Protein AF-A0A3G1KT96-F1 (afdb_monomer_lite)

Organism: Formimonas warabiya (NCBI:txid1761012)

pLDDT: mean 88.42, std 14.06, range [29.38, 98.06]

Secondary structure (DSSP, 8-state):
--------SS---SSEEEEEEEEEETTEEEEEEEEEEETT--EEEEEEE-HHHHHHTT--S--TT--SSS--S-EEEESS--HHHHTTS--TT-TTHHHHHHHHT-SS--HHHHHHHSTTSSSSS-EEEEE--

Foldseek 3Di:
DDLDQCPPPDDDDADKDKWKKFKDDVNFGFWMWIWIQHPVRWIKIKIAGPHVSCVVSVDPDDQQSDDVVVNDRMGMDTPDDGPNLVQQFDPPPDPCNVVLCVVLVHPDDDSVSSQQSVCPVGHPHNIHMHTDD

Structure (mmCIF, N/CA/C/O backbone):
data_AF-A0A3G1KT96-F1
#
_entry.id   AF-A0A3G1KT96-F1
#
loop_
_atom_site.group_PDB
_atom_site.id
_atom_site.type_symbol
_atom_site.label_atom_id
_atom_site.label_alt_id
_atom_site.label_comp_id
_atom_site.label_asym_id
_atom_site.label_entity_id
_atom_site.label_seq_id
_atom_site.pdbx_PDB_ins_code
_atom_site.Cartn_x
_atom_site.Cartn_y
_atom_site.Cartn_z
_atom_site.occupancy
_atom_site.B_iso_or_equiv
_atom_site.auth_seq_id
_atom_site.auth_comp_id
_atom_site.auth_asym_id
_atom_site.auth_atom_id
_atom_site.pdbx_PDB_model_num
ATOM 1 N N . MET A 1 1 ? 14.081 2.052 18.859 1.00 38.28 1 MET A N 1
ATOM 2 C CA . MET A 1 1 ? 14.288 2.950 17.702 1.00 38.28 1 MET A CA 1
ATOM 3 C C . MET A 1 1 ? 13.143 3.952 17.709 1.00 38.28 1 MET A C 1
ATOM 5 O O . MET A 1 1 ? 12.005 3.515 17.674 1.00 38.28 1 MET A O 1
ATOM 9 N N . LYS A 1 2 ? 13.404 5.252 17.898 1.00 29.38 2 LYS A N 1
ATOM 10 C CA . LYS A 1 2 ? 12.340 6.272 17.929 1.00 29.38 2 LYS A CA 1
ATOM 11 C C . LYS A 1 2 ? 11.831 6.470 16.501 1.00 29.38 2 LYS A C 1
ATOM 13 O O . LYS A 1 2 ? 12.601 6.927 15.661 1.00 29.38 2 LYS A O 1
ATOM 18 N N . ILE A 1 3 ? 10.584 6.095 16.226 1.00 42.47 3 ILE A N 1
ATOM 19 C CA . ILE A 1 3 ? 9.945 6.349 14.932 1.00 42.47 3 ILE A CA 1
ATOM 20 C C . ILE A 1 3 ? 9.700 7.857 14.876 1.00 42.47 3 ILE A C 1
ATOM 22 O O . ILE A 1 3 ? 8.905 8.406 15.635 1.00 42.47 3 ILE A O 1
ATOM 26 N N . GLN A 1 4 ? 10.488 8.557 14.062 1.00 40.25 4 GLN A N 1
ATOM 27 C CA . GLN A 1 4 ? 10.279 9.977 13.822 1.00 40.25 4 GLN A CA 1
ATOM 28 C C . GLN A 1 4 ? 8.957 10.134 13.074 1.00 40.25 4 GLN A C 1
ATOM 30 O O . GLN A 1 4 ? 8.804 9.636 11.961 1.00 40.25 4 GLN A O 1
ATOM 35 N N . ASN A 1 5 ? 8.021 10.858 13.686 1.00 41.06 5 ASN A N 1
ATOM 36 C CA . ASN A 1 5 ? 6.912 11.483 12.983 1.00 41.06 5 ASN A CA 1
ATOM 37 C C . ASN A 1 5 ? 7.493 12.432 11.927 1.00 41.06 5 ASN A C 1
ATOM 39 O O . ASN A 1 5 ? 7.703 13.615 12.198 1.00 41.06 5 ASN A O 1
ATOM 43 N N . ASN A 1 6 ? 7.780 11.924 10.730 1.00 45.25 6 ASN A N 1
ATOM 44 C CA . ASN A 1 6 ? 8.133 12.759 9.592 1.00 45.25 6 ASN A CA 1
ATOM 45 C C . ASN A 1 6 ? 6.855 13.409 9.061 1.00 45.25 6 ASN A C 1
ATOM 47 O O . ASN A 1 6 ? 6.295 13.035 8.035 1.00 45.25 6 ASN A O 1
ATOM 51 N N . VAL A 1 7 ? 6.381 14.417 9.794 1.00 44.91 7 VAL A N 1
ATOM 52 C CA . VAL A 1 7 ? 5.478 15.427 9.251 1.00 44.91 7 VAL A CA 1
AT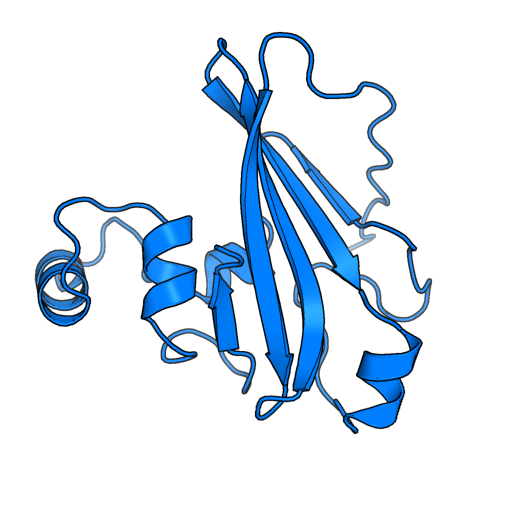OM 53 C C . VAL A 1 7 ? 6.317 16.253 8.277 1.00 44.91 7 VAL A C 1
ATOM 55 O O . VAL A 1 7 ? 6.940 17.247 8.656 1.00 44.91 7 VAL A O 1
ATOM 58 N N . PHE A 1 8 ? 6.412 15.800 7.026 1.00 48.47 8 PHE A N 1
ATOM 59 C CA . PHE A 1 8 ? 7.077 16.563 5.976 1.00 48.47 8 PHE A CA 1
ATOM 60 C C . PHE A 1 8 ? 6.360 17.913 5.822 1.00 48.47 8 PHE A C 1
ATOM 62 O O . PHE A 1 8 ? 5.154 17.980 5.590 1.00 48.47 8 PHE A O 1
ATOM 69 N N . LYS A 1 9 ? 7.107 19.009 6.009 1.00 47.56 9 LYS A N 1
ATOM 70 C CA . LYS A 1 9 ? 6.583 20.384 5.932 1.00 47.56 9 LYS A CA 1
ATOM 71 C C . LYS A 1 9 ? 6.370 20.877 4.495 1.00 47.56 9 LYS A C 1
ATOM 73 O O . LYS A 1 9 ? 5.692 21.885 4.316 1.00 47.56 9 LYS A O 1
ATOM 78 N N . SER A 1 10 ? 6.916 20.200 3.486 1.00 56.28 10 SER A N 1
ATOM 79 C CA . SER A 1 10 ? 6.741 20.552 2.074 1.00 56.28 10 SER A CA 1
ATOM 80 C C . SER A 1 10 ? 6.006 19.442 1.330 1.00 56.28 10 SER A C 1
ATOM 82 O O . SER A 1 10 ? 6.430 18.286 1.330 1.00 56.28 10 SER A O 1
ATOM 84 N N . LYS A 1 11 ? 4.889 19.811 0.695 1.00 65.69 11 LYS A N 1
ATOM 85 C CA . LYS A 1 11 ? 4.146 18.934 -0.216 1.00 65.69 11 LYS A CA 1
ATOM 86 C C . LYS A 1 11 ? 5.030 18.572 -1.417 1.00 65.69 11 LYS A C 1
ATOM 88 O O . LYS A 1 11 ? 5.990 19.286 -1.717 1.00 65.69 11 LYS A O 1
ATOM 93 N N . LEU A 1 12 ? 4.703 17.486 -2.115 1.00 79.00 12 LEU A N 1
ATOM 94 C CA . LEU A 1 12 ? 5.170 17.318 -3.491 1.00 79.00 12 LEU A CA 1
ATOM 95 C C . LEU A 1 12 ? 4.782 18.569 -4.302 1.00 79.00 12 LEU A C 1
ATOM 97 O O . LEU A 1 12 ? 3.700 19.131 -4.110 1.00 79.00 12 LEU A O 1
ATOM 101 N N . HIS A 1 13 ? 5.682 19.014 -5.172 1.00 78.81 13 HIS A N 1
ATOM 102 C CA . HIS A 1 13 ? 5.473 20.141 -6.079 1.00 78.81 13 HIS A CA 1
ATOM 103 C C . HIS A 1 13 ? 5.596 19.646 -7.524 1.00 78.81 13 HIS A C 1
ATOM 105 O O . HIS A 1 13 ? 6.258 18.634 -7.753 1.00 78.81 13 HIS A O 1
ATOM 111 N N . GLY A 1 14 ? 4.972 20.365 -8.461 1.00 84.81 14 GLY A N 1
ATOM 112 C CA . GLY A 1 14 ? 4.879 19.977 -9.873 1.00 84.81 14 GLY A CA 1
ATOM 113 C C . GLY A 1 14 ? 3.510 19.398 -10.233 1.00 84.81 14 GLY A C 1
ATOM 114 O O . GLY A 1 14 ? 2.569 19.460 -9.434 1.00 84.81 14 GLY A O 1
ATOM 115 N N . GLU A 1 15 ? 3.396 18.854 -11.442 1.00 86.56 15 GLU A N 1
ATOM 116 C CA . GLU A 1 15 ? 2.235 18.052 -11.836 1.00 86.56 15 GLU A CA 1
ATOM 117 C C . GLU A 1 15 ? 2.269 16.720 -11.089 1.00 86.56 15 GLU A C 1
ATOM 119 O O . GLU A 1 15 ? 3.271 16.015 -11.132 1.00 86.56 15 GLU A O 1
ATOM 124 N N . ILE A 1 16 ? 1.191 16.388 -10.374 1.00 92.19 16 ILE A N 1
ATOM 125 C CA . ILE A 1 16 ? 1.127 15.196 -9.524 1.00 92.19 16 ILE A CA 1
ATOM 126 C C . ILE A 1 16 ? 0.160 14.194 -10.138 1.00 92.19 16 ILE A C 1
ATOM 128 O O . ILE A 1 16 ? -1.020 14.489 -10.332 1.00 92.19 16 ILE A O 1
ATOM 132 N N . THR A 1 17 ? 0.659 12.986 -10.367 1.00 93.31 1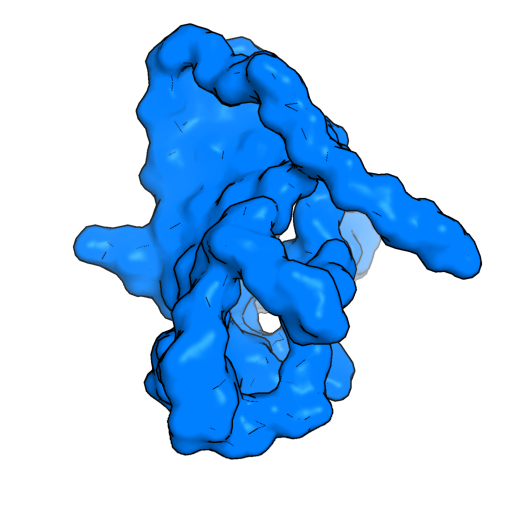7 THR A N 1
ATOM 133 C CA . THR A 1 17 ? -0.163 11.803 -10.627 1.00 93.31 17 THR A CA 1
ATOM 134 C C . THR A 1 17 ? -0.357 11.030 -9.327 1.00 93.31 17 THR A C 1
ATOM 136 O O . THR A 1 17 ? 0.548 10.974 -8.492 1.00 93.31 17 THR A O 1
ATOM 139 N N . GLU A 1 18 ? -1.549 10.466 -9.125 1.00 94.94 18 GLU A N 1
ATOM 140 C CA . GLU A 1 18 ? -1.862 9.672 -7.936 1.00 94.94 18 GLU A CA 1
ATOM 141 C C . GLU A 1 18 ? -2.431 8.310 -8.332 1.00 94.94 18 GLU A C 1
ATOM 143 O O . GLU A 1 18 ? -3.318 8.228 -9.183 1.00 94.94 18 GLU A O 1
ATOM 148 N N . ARG A 1 19 ? -1.981 7.258 -7.646 1.00 96.12 19 ARG A N 1
ATOM 149 C CA . ARG A 1 19 ? -2.654 5.954 -7.603 1.00 96.12 19 ARG A CA 1
ATOM 150 C C . ARG A 1 19 ? -3.139 5.703 -6.181 1.00 96.12 19 ARG A C 1
ATOM 152 O O . ARG A 1 19 ? -2.462 6.079 -5.222 1.00 96.12 19 ARG A O 1
ATOM 159 N N . LYS A 1 20 ? -4.328 5.117 -6.028 1.00 97.75 20 LYS A N 1
ATOM 160 C CA . LYS A 1 20 ? -4.957 4.888 -4.717 1.00 97.75 20 LYS A CA 1
ATOM 161 C C . LYS A 1 20 ? -5.431 3.456 -4.572 1.00 97.75 20 LYS A C 1
ATOM 163 O O . LYS A 1 20 ? -5.899 2.855 -5.531 1.00 97.75 20 LYS A O 1
ATOM 168 N N . ALA A 1 21 ? -5.332 2.935 -3.358 1.00 97.94 21 ALA A N 1
ATOM 169 C CA . ALA A 1 21 ? -5.816 1.613 -3.010 1.00 97.94 21 ALA A CA 1
ATOM 170 C C . ALA A 1 21 ? -6.328 1.582 -1.568 1.00 97.94 21 ALA A C 1
ATOM 172 O O . ALA A 1 21 ? -5.878 2.347 -0.711 1.00 97.94 21 ALA A O 1
ATOM 173 N N . PHE A 1 22 ? -7.258 0.675 -1.292 1.00 98.06 22 PHE A N 1
ATOM 174 C CA . PHE A 1 22 ? -7.618 0.291 0.064 1.00 98.06 22 PHE A CA 1
ATOM 175 C C . PHE A 1 22 ? -6.613 -0.723 0.607 1.00 98.06 22 PHE A C 1
ATOM 177 O O . PHE A 1 22 ? -6.206 -1.637 -0.106 1.00 98.06 22 PHE A O 1
ATOM 184 N N . ILE A 1 23 ? -6.271 -0.584 1.885 1.00 97.25 23 ILE A N 1
ATOM 185 C CA . ILE A 1 23 ? -5.722 -1.662 2.708 1.00 97.25 23 ILE A CA 1
ATOM 186 C C . ILE A 1 23 ? -6.910 -2.316 3.409 1.00 97.25 23 ILE A C 1
ATOM 188 O O . ILE A 1 23 ? -7.735 -1.618 4.014 1.00 97.25 23 ILE A O 1
ATOM 192 N N . LEU A 1 24 ? -7.007 -3.640 3.307 1.00 97.25 24 LEU A N 1
ATOM 193 C CA . LEU A 1 24 ? -8.133 -4.405 3.817 1.00 97.25 24 LEU A CA 1
ATOM 194 C C . LEU A 1 24 ? -7.702 -5.422 4.870 1.00 97.25 24 LEU A C 1
ATOM 196 O O . LEU A 1 24 ? -6.713 -6.123 4.676 1.00 97.25 24 LEU A O 1
ATOM 200 N N . TRP A 1 25 ? -8.509 -5.552 5.922 1.00 96.44 25 TRP A N 1
ATOM 201 C CA . TRP A 1 25 ? -8.436 -6.620 6.919 1.00 96.44 25 TRP A CA 1
ATOM 202 C C . TRP A 1 25 ? -9.630 -7.558 6.751 1.00 96.44 25 TRP A C 1
ATOM 204 O O . TRP A 1 25 ? -10.777 -7.141 6.941 1.00 96.44 25 TRP A O 1
ATOM 214 N N . HIS A 1 26 ? -9.385 -8.800 6.323 1.00 94.50 26 HIS A N 1
ATOM 215 C CA . HIS A 1 26 ? -10.437 -9.776 5.994 1.00 94.50 26 HIS A CA 1
ATOM 216 C C . HIS A 1 26 ? -11.582 -9.191 5.133 1.00 94.50 26 HIS A C 1
ATOM 218 O O . HIS A 1 26 ? -12.761 -9.448 5.367 1.00 94.50 26 HIS A O 1
ATOM 224 N N . GLY A 1 27 ? -11.236 -8.356 4.145 1.00 94.56 27 GLY A N 1
ATOM 225 C CA . GLY A 1 27 ? -12.193 -7.698 3.243 1.00 94.56 27 GLY A CA 1
ATOM 226 C C . GLY A 1 27 ? -12.800 -6.385 3.758 1.00 94.56 27 GLY A C 1
ATOM 227 O O . GLY A 1 27 ? -13.461 -5.683 2.994 1.00 94.56 27 GLY A O 1
ATOM 228 N N . ASN A 1 28 ? -12.548 -5.996 5.009 1.00 97.19 28 ASN A N 1
ATOM 229 C CA . ASN A 1 28 ? -12.953 -4.694 5.541 1.00 97.19 28 ASN A CA 1
ATOM 230 C C . ASN A 1 28 ? -11.926 -3.631 5.164 1.00 97.19 28 ASN A C 1
ATOM 232 O O . ASN A 1 28 ? -10.738 -3.808 5.414 1.00 97.19 28 ASN A O 1
ATOM 236 N N . LYS A 1 29 ? -12.371 -2.507 4.604 1.00 97.69 29 LYS A N 1
ATOM 237 C CA . LYS A 1 29 ? -11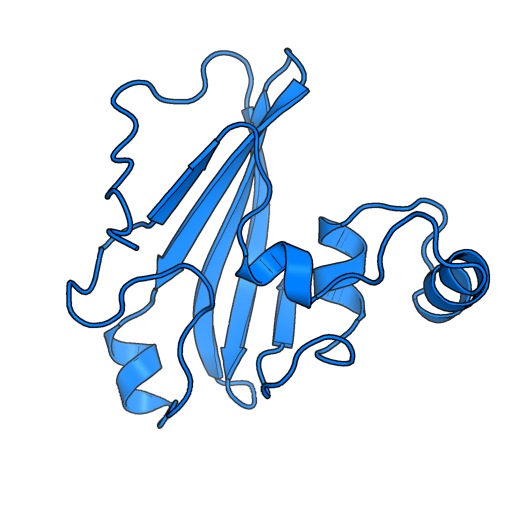.503 -1.372 4.263 1.00 97.69 29 LYS A CA 1
ATOM 238 C C . LYS A 1 29 ? -11.107 -0.646 5.546 1.00 97.69 29 LYS A C 1
ATOM 240 O O . LYS A 1 29 ? -11.971 -0.095 6.214 1.00 97.69 29 LYS A O 1
ATOM 245 N N . ILE A 1 30 ? -9.818 -0.635 5.874 1.00 97.38 30 ILE A N 1
ATOM 246 C CA . ILE A 1 30 ? -9.320 -0.080 7.146 1.00 97.38 30 ILE A CA 1
ATOM 247 C C . ILE A 1 30 ? -8.327 1.068 6.968 1.00 97.38 30 ILE A C 1
ATOM 249 O O . ILE A 1 30 ? -8.065 1.812 7.909 1.00 97.38 30 ILE A O 1
ATOM 253 N N . ALA A 1 31 ? -7.762 1.232 5.775 1.00 97.44 31 ALA A N 1
ATOM 254 C CA . ALA A 1 31 ? -6.926 2.372 5.433 1.00 97.44 31 ALA A CA 1
ATOM 255 C C . ALA A 1 31 ? -6.936 2.614 3.922 1.00 97.44 31 ALA A C 1
ATOM 257 O O . ALA A 1 31 ? -7.314 1.745 3.134 1.00 97.44 31 ALA A O 1
ATOM 258 N N . ILE A 1 32 ? -6.497 3.801 3.522 1.00 98.00 32 ILE A N 1
ATOM 259 C CA . ILE A 1 32 ? -6.239 4.172 2.133 1.00 98.00 32 ILE A CA 1
ATOM 260 C C . ILE A 1 32 ? -4.741 4.419 1.999 1.00 98.00 32 ILE A C 1
ATOM 262 O O . ILE A 1 32 ? -4.179 5.211 2.755 1.00 98.00 32 ILE A O 1
ATOM 266 N N . ILE A 1 33 ? -4.103 3.778 1.024 1.00 97.31 33 ILE A N 1
ATOM 267 C CA . ILE A 1 33 ? -2.740 4.096 0.598 1.00 97.31 33 ILE A CA 1
ATOM 268 C C . ILE A 1 33 ? -2.795 4.857 -0.726 1.00 97.31 33 ILE A C 1
ATOM 270 O O . ILE A 1 33 ? -3.552 4.509 -1.629 1.00 97.31 33 ILE A O 1
ATOM 274 N N . THR A 1 34 ? -2.029 5.939 -0.822 1.00 96.81 34 THR A N 1
ATOM 275 C CA . THR A 1 34 ? -1.865 6.749 -2.033 1.00 96.81 34 THR A CA 1
ATOM 276 C C . THR A 1 34 ? -0.390 6.800 -2.385 1.00 96.81 34 THR A C 1
ATOM 278 O O . THR A 1 34 ? 0.410 7.198 -1.541 1.00 96.81 34 THR A O 1
ATOM 281 N N . GLU A 1 35 ? -0.038 6.438 -3.612 1.00 95.50 35 GLU A N 1
ATOM 282 C CA . GLU A 1 35 ? 1.256 6.766 -4.206 1.00 95.50 35 GLU A CA 1
ATOM 283 C C . GLU A 1 35 ? 1.092 8.030 -5.044 1.00 95.50 35 GLU A C 1
ATOM 285 O O . GLU A 1 35 ? 0.171 8.134 -5.855 1.00 95.50 35 GLU A O 1
ATOM 290 N N . ARG A 1 36 ? 1.973 9.000 -4.822 1.00 94.19 36 ARG A N 1
ATOM 291 C CA . ARG A 1 36 ? 2.040 10.258 -5.554 1.00 94.19 36 ARG A CA 1
ATOM 292 C C . ARG A 1 36 ? 3.372 10.340 -6.256 1.00 94.19 36 ARG A C 1
ATOM 294 O O . ARG A 1 36 ? 4.401 10.152 -5.609 1.00 94.19 36 ARG A O 1
ATOM 301 N N . MET A 1 37 ? 3.346 10.686 -7.532 1.00 92.44 37 MET A N 1
ATOM 302 C CA . MET A 1 37 ? 4.548 10.920 -8.318 1.00 92.44 37 MET A CA 1
ATOM 303 C C . MET A 1 37 ? 4.448 12.275 -9.008 1.00 92.44 37 MET A C 1
ATOM 305 O O . MET A 1 37 ? 3.420 12.567 -9.627 1.00 92.44 37 MET A O 1
ATOM 309 N N . ASN A 1 38 ? 5.494 13.096 -8.889 1.00 92.00 38 ASN A N 1
ATOM 310 C CA . ASN A 1 38 ? 5.590 14.335 -9.659 1.00 92.00 38 ASN A CA 1
ATOM 311 C C . ASN A 1 38 ? 6.285 14.130 -11.013 1.00 92.00 38 ASN A C 1
ATOM 313 O O . ASN A 1 38 ? 6.864 13.082 -11.297 1.00 92.00 38 ASN A O 1
ATOM 317 N N . ASP A 1 39 ? 6.248 15.172 -11.835 1.00 91.12 39 ASP A N 1
ATOM 318 C CA . ASP A 1 39 ? 6.990 15.315 -13.091 1.00 91.12 39 ASP A CA 1
ATOM 319 C C . ASP A 1 39 ? 8.515 15.122 -12.955 1.00 91.12 39 ASP A C 1
ATOM 321 O O . ASP A 1 39 ? 9.170 14.692 -13.905 1.00 91.12 39 ASP A O 1
ATOM 325 N N . ALA A 1 40 ? 9.079 15.366 -11.770 1.00 89.75 40 ALA A N 1
ATOM 326 C CA . ALA A 1 40 ? 10.474 15.085 -11.433 1.00 89.75 40 ALA A CA 1
ATOM 327 C C . ALA A 1 40 ? 10.731 13.641 -10.952 1.00 89.75 40 ALA A C 1
ATOM 329 O O . ALA A 1 40 ? 11.841 13.333 -10.513 1.00 89.75 40 ALA A O 1
ATOM 330 N N . THR A 1 41 ? 9.745 12.741 -11.043 1.00 86.75 41 THR A N 1
ATOM 331 C CA . THR A 1 41 ? 9.809 11.326 -10.617 1.00 86.75 41 THR A CA 1
ATOM 332 C C . THR A 1 41 ? 10.051 11.108 -9.116 1.00 86.75 41 THR A C 1
ATOM 334 O O . THR A 1 41 ? 10.399 10.010 -8.681 1.00 86.75 41 THR A O 1
ATOM 337 N N . GLU A 1 42 ? 9.841 12.135 -8.292 1.00 90.25 42 GLU A N 1
ATOM 338 C CA . GLU A 1 42 ? 9.832 11.995 -6.840 1.00 90.25 42 GLU A CA 1
ATOM 339 C C . GLU A 1 42 ? 8.562 11.272 -6.402 1.00 90.25 42 GLU A C 1
ATOM 341 O O . GLU A 1 42 ? 7.459 11.625 -6.822 1.00 90.25 42 GLU A O 1
ATOM 346 N N . ILE A 1 43 ? 8.722 10.292 -5.511 1.00 89.62 43 ILE A N 1
ATOM 347 C CA . ILE A 1 43 ? 7.616 9.490 -4.992 1.00 89.62 43 ILE A CA 1
ATOM 348 C C . ILE A 1 43 ? 7.338 9.859 -3.529 1.00 89.62 43 ILE A C 1
ATOM 350 O O . ILE A 1 43 ? 8.243 9.907 -2.685 1.00 89.62 43 ILE A O 1
ATOM 354 N N . GLU A 1 44 ? 6.061 10.080 -3.223 1.00 93.19 44 GLU A N 1
ATOM 355 C CA . GLU A 1 44 ? 5.516 10.195 -1.871 1.00 93.19 44 GLU A CA 1
ATOM 356 C C . GLU A 1 44 ? 4.389 9.182 -1.681 1.00 93.19 44 GLU A C 1
ATOM 358 O O . GLU A 1 44 ? 3.470 9.088 -2.490 1.00 93.19 44 GLU A O 1
ATOM 363 N N . TYR A 1 45 ? 4.427 8.466 -0.564 1.00 93.88 45 TYR A N 1
ATOM 364 C CA . TYR A 1 45 ? 3.324 7.642 -0.102 1.00 93.88 45 TYR A CA 1
ATOM 365 C C . TYR A 1 45 ? 2.581 8.336 1.030 1.00 93.88 45 TYR A C 1
ATOM 367 O O . TYR A 1 45 ? 3.191 8.883 1.954 1.00 93.88 45 TYR A O 1
ATOM 375 N N . VAL A 1 46 ? 1.255 8.246 0.988 1.00 94.56 46 VAL A N 1
ATOM 376 C CA . VAL A 1 46 ? 0.365 8.679 2.065 1.00 94.56 46 VAL A CA 1
ATOM 377 C C . VAL A 1 46 ? -0.497 7.505 2.494 1.00 94.56 46 VAL A C 1
ATOM 379 O O . VAL A 1 46 ? -1.195 6.932 1.663 1.00 94.56 46 VAL A O 1
ATOM 382 N N . ILE A 1 47 ? -0.478 7.170 3.783 1.00 95.62 47 ILE A N 1
ATOM 383 C CA . ILE A 1 47 ? -1.396 6.191 4.371 1.00 95.62 47 ILE A CA 1
ATOM 384 C C . ILE A 1 47 ? -2.353 6.922 5.314 1.00 95.62 47 ILE A C 1
ATOM 386 O O . ILE A 1 47 ? -1.929 7.586 6.261 1.00 95.62 47 ILE A O 1
ATOM 390 N N . GLU A 1 48 ? -3.649 6.821 5.041 1.00 96.12 48 GLU A N 1
ATOM 391 C CA . GLU A 1 48 ? -4.740 7.362 5.853 1.00 96.12 48 GLU A CA 1
ATOM 392 C C . GLU A 1 48 ? -5.502 6.192 6.477 1.00 96.12 48 GLU A C 1
ATOM 394 O O . GLU A 1 48 ? -6.219 5.474 5.783 1.00 96.12 48 GLU A O 1
ATOM 399 N N . VAL A 1 49 ? -5.313 5.972 7.781 1.00 95.50 49 VAL A N 1
ATOM 400 C CA . VAL A 1 49 ? -6.021 4.913 8.512 1.00 95.50 49 VAL A CA 1
ATOM 401 C C . VAL A 1 49 ? -7.449 5.370 8.794 1.00 95.50 49 VAL A C 1
ATOM 403 O O . VAL A 1 49 ? -7.676 6.439 9.364 1.00 95.50 49 VAL A O 1
ATOM 406 N N . LEU A 1 50 ? -8.419 4.547 8.408 1.00 96.06 50 LEU A N 1
ATOM 407 C CA . LEU A 1 50 ? -9.837 4.749 8.674 1.00 96.06 50 LEU A CA 1
ATOM 408 C C . LEU A 1 50 ? -10.128 4.248 10.093 1.00 96.06 50 LEU A C 1
ATOM 410 O O . LEU A 1 50 ? -10.626 3.145 10.267 1.00 96.06 50 LEU A O 1
ATOM 414 N N . TRP A 1 51 ? -9.755 5.023 11.118 1.00 94.75 51 TRP A N 1
ATOM 415 C CA . TRP A 1 51 ? -9.735 4.561 12.517 1.00 94.75 51 TRP A CA 1
ATOM 416 C C . TRP A 1 51 ? -11.035 3.905 12.988 1.00 94.75 51 TRP A C 1
ATOM 418 O O . TRP A 1 51 ? -10.988 2.857 13.629 1.00 94.75 51 TRP A O 1
ATOM 428 N N . ASP A 1 52 ? -12.188 4.475 12.642 1.00 95.56 52 ASP A N 1
ATOM 429 C CA . ASP A 1 52 ? -13.481 3.897 13.013 1.00 95.56 52 ASP A CA 1
ATOM 430 C C . ASP A 1 52 ? -13.698 2.522 12.368 1.00 95.56 52 ASP A C 1
ATOM 432 O O . ASP A 1 52 ? -14.170 1.600 13.031 1.00 95.56 52 ASP A O 1
ATOM 436 N N . ASP A 1 53 ? -13.338 2.368 11.095 1.00 96.94 53 ASP A N 1
ATOM 437 C CA . ASP A 1 53 ? -13.490 1.110 10.359 1.00 96.94 53 ASP A CA 1
ATOM 438 C C . ASP A 1 53 ? -12.429 0.087 10.773 1.00 96.94 53 ASP A C 1
ATOM 440 O O . ASP A 1 53 ? -12.737 -1.094 10.919 1.00 96.94 53 ASP A O 1
ATOM 444 N N . TYR A 1 54 ? -11.211 0.542 11.073 1.00 95.50 54 TYR A N 1
ATOM 445 C CA . TYR A 1 54 ? -10.156 -0.263 11.677 1.00 95.50 54 TYR A CA 1
ATOM 446 C C . TYR A 1 54 ? -10.647 -0.907 12.981 1.00 95.50 54 TYR A C 1
ATOM 448 O O . TYR A 1 54 ? -10.611 -2.130 13.105 1.00 95.50 54 TYR A O 1
ATOM 456 N N . PHE A 1 55 ? -11.203 -0.124 13.915 1.00 94.12 55 PHE A N 1
ATOM 457 C CA . PHE A 1 55 ? -11.720 -0.674 15.174 1.00 94.12 55 PHE A CA 1
ATOM 458 C C . PHE A 1 55 ? -12.945 -1.573 14.969 1.00 94.12 55 PHE A C 1
ATOM 460 O O . PHE A 1 55 ? -13.038 -2.624 15.599 1.00 94.12 55 PHE A O 1
ATOM 467 N N . LYS A 1 56 ? -13.873 -1.204 14.075 1.00 96.81 56 LYS A N 1
ATOM 468 C CA . LYS A 1 56 ? -15.064 -2.024 13.776 1.00 96.81 56 LYS A CA 1
ATOM 469 C C . LYS A 1 56 ? -14.727 -3.347 13.094 1.00 96.81 56 LYS A C 1
ATOM 471 O O . LYS A 1 56 ? -15.454 -4.315 13.289 1.00 96.81 56 LYS A O 1
ATOM 476 N N . SER A 1 57 ? -13.653 -3.391 12.306 1.00 96.06 57 SER A N 1
ATOM 477 C CA . SER A 1 57 ? -13.225 -4.599 11.593 1.00 96.06 57 SER A CA 1
ATOM 478 C C . SER A 1 57 ? -12.699 -5.700 12.517 1.00 96.06 57 SER A C 1
ATOM 480 O O . SER A 1 57 ? -12.578 -6.841 12.080 1.00 96.06 57 SER A O 1
ATOM 482 N N . GLY A 1 58 ? -12.376 -5.367 13.774 1.00 95.19 58 GLY A N 1
ATOM 483 C CA . GLY A 1 58 ? -11.722 -6.290 14.699 1.00 95.19 58 GLY A CA 1
ATOM 484 C C . GLY A 1 58 ? -10.256 -6.564 14.354 1.00 95.19 58 GLY A C 1
ATOM 485 O O . GLY A 1 58 ? -9.740 -7.595 14.765 1.00 95.19 58 GLY A O 1
ATOM 486 N N . CYS A 1 59 ? -9.604 -5.674 13.595 1.00 94.44 59 CYS A N 1
ATOM 487 C CA . CYS A 1 59 ? -8.184 -5.779 13.264 1.00 94.44 59 CYS A CA 1
ATOM 488 C C . CYS A 1 59 ? -7.324 -5.800 14.533 1.00 94.44 59 CYS A C 1
ATOM 490 O O . CYS A 1 59 ? -7.329 -4.842 15.312 1.00 94.44 59 CYS A O 1
ATOM 492 N N . ASP A 1 60 ? -6.579 -6.886 14.716 1.00 90.81 60 ASP A N 1
ATOM 493 C CA . ASP A 1 60 ? -5.662 -7.114 15.833 1.00 90.81 60 ASP A CA 1
ATOM 494 C C . ASP A 1 60 ? -4.180 -6.989 15.436 1.00 90.81 60 ASP A C 1
ATOM 496 O O . ASP A 1 60 ? -3.312 -7.028 16.309 1.00 90.81 60 ASP A O 1
ATOM 500 N N . ASP A 1 61 ? -3.891 -6.740 14.154 1.00 93.00 61 ASP A N 1
ATOM 501 C CA . ASP A 1 61 ? -2.546 -6.471 13.635 1.00 93.00 61 ASP A CA 1
ATOM 502 C C . ASP A 1 61 ? -2.295 -4.977 13.361 1.00 93.00 61 ASP A C 1
ATOM 504 O O . ASP A 1 61 ? -3.214 -4.176 13.210 1.00 93.00 61 ASP A O 1
ATOM 508 N N . THR A 1 62 ? -1.028 -4.586 13.265 1.00 92.31 62 THR A N 1
ATOM 509 C CA . THR A 1 62 ? -0.574 -3.214 13.033 1.00 92.31 62 THR A CA 1
ATOM 510 C C . THR A 1 62 ? -0.190 -2.976 11.576 1.00 92.31 62 THR A C 1
ATOM 512 O O . THR A 1 62 ? 0.509 -3.773 10.952 1.00 92.31 62 THR A O 1
ATOM 515 N N . ILE A 1 63 ? -0.565 -1.818 11.026 1.00 93.38 63 ILE A N 1
ATOM 516 C CA . ILE A 1 63 ? -0.091 -1.426 9.694 1.00 93.38 63 ILE A CA 1
ATOM 517 C C . ILE A 1 63 ? 1.399 -1.077 9.795 1.00 93.38 63 ILE A C 1
ATOM 519 O O . ILE A 1 63 ? 1.782 -0.082 10.414 1.00 93.38 63 ILE A O 1
ATOM 523 N N . ALA A 1 64 ? 2.247 -1.894 9.169 1.00 92.62 64 ALA A N 1
ATOM 524 C CA . ALA A 1 64 ? 3.696 -1.794 9.302 1.00 92.62 64 ALA A CA 1
ATOM 525 C C . ALA A 1 64 ? 4.242 -0.387 8.989 1.00 92.62 64 ALA A C 1
ATOM 527 O O . ALA A 1 64 ? 4.086 0.149 7.888 1.00 92.62 64 ALA A O 1
ATOM 528 N N . GLY A 1 65 ? 4.967 0.181 9.956 1.00 89.25 65 GLY A N 1
ATOM 529 C CA . GLY A 1 65 ? 5.558 1.519 9.866 1.00 89.25 65 GLY A CA 1
ATOM 530 C C . GLY A 1 65 ? 4.680 2.645 10.418 1.00 89.25 65 GLY A C 1
ATOM 531 O O . GLY A 1 65 ? 5.164 3.771 10.501 1.00 89.25 65 GLY A O 1
ATOM 532 N N . ILE A 1 66 ? 3.442 2.356 10.832 1.00 90.12 66 ILE A N 1
ATOM 533 C CA . ILE A 1 66 ? 2.552 3.315 11.491 1.00 90.12 66 ILE A CA 1
ATOM 534 C C . ILE A 1 66 ? 2.553 3.054 12.996 1.00 90.12 66 ILE A C 1
ATOM 536 O O . ILE A 1 66 ? 2.345 1.933 13.450 1.00 90.12 66 ILE A O 1
ATOM 540 N N . ASP A 1 67 ? 2.773 4.110 13.775 1.00 88.50 67 ASP A N 1
ATOM 541 C CA . ASP A 1 67 ? 2.528 4.078 15.213 1.00 88.50 67 ASP A CA 1
ATOM 542 C C . ASP A 1 67 ? 1.011 4.176 15.451 1.00 88.50 67 ASP A C 1
ATOM 544 O O . ASP A 1 67 ? 0.378 5.202 15.186 1.00 88.50 67 ASP A O 1
ATOM 548 N N . MET A 1 68 ? 0.415 3.065 15.883 1.00 86.81 68 MET A N 1
ATOM 549 C CA . MET A 1 68 ? -1.034 2.933 16.049 1.00 86.81 68 MET A CA 1
ATOM 550 C C . MET A 1 68 ? -1.543 3.603 17.336 1.00 86.81 68 MET A C 1
ATOM 552 O O . MET A 1 68 ? -2.741 3.869 17.450 1.00 86.81 68 MET A O 1
ATOM 556 N N . GLU A 1 69 ? -0.662 3.924 18.293 1.00 88.12 69 GLU A N 1
ATOM 557 C CA . GLU A 1 69 ? -1.041 4.559 19.562 1.00 88.12 69 GLU A CA 1
ATOM 558 C C . GLU A 1 69 ? -1.366 6.043 19.370 1.00 88.12 69 GLU A C 1
ATOM 560 O O . GLU A 1 69 ? -2.339 6.555 19.929 1.00 88.12 69 GLU A O 1
ATOM 565 N N . ILE A 1 70 ? -0.587 6.728 18.529 1.00 89.31 70 ILE A N 1
ATOM 566 C CA . ILE A 1 70 ? -0.770 8.159 18.238 1.00 89.31 70 ILE A CA 1
ATOM 567 C C . ILE A 1 70 ? -1.947 8.444 17.293 1.00 89.31 70 ILE A C 1
ATOM 569 O O . ILE A 1 70 ? -2.346 9.600 17.151 1.00 89.31 70 ILE A O 1
ATOM 573 N N . LYS A 1 71 ? -2.495 7.407 16.645 1.00 88.12 71 LYS A N 1
ATOM 574 C CA . LYS A 1 71 ? -3.637 7.466 15.717 1.00 88.12 71 LYS A CA 1
ATOM 575 C C . LYS A 1 71 ? -3.543 8.622 14.708 1.00 88.12 71 LYS A C 1
ATOM 577 O O . LYS A 1 71 ? -4.420 9.494 14.675 1.00 88.12 71 LYS A O 1
ATOM 582 N N . PRO A 1 72 ? -2.472 8.696 13.893 1.00 86.00 72 PRO A N 1
ATOM 583 C CA . PRO A 1 72 ? -2.283 9.815 12.990 1.00 86.00 72 PRO A CA 1
ATOM 584 C C . PRO A 1 72 ? -3.430 9.868 11.985 1.00 86.00 72 PRO A C 1
ATOM 586 O O . PRO A 1 72 ? -3.882 8.847 11.470 1.00 86.00 72 PRO A O 1
ATOM 589 N N . ARG A 1 73 ? -3.868 11.080 11.635 1.00 83.94 73 ARG A N 1
ATOM 590 C CA . ARG A 1 73 ? -4.818 11.250 10.529 1.00 83.94 73 ARG A CA 1
ATOM 591 C C . ARG A 1 73 ? -4.212 10.774 9.206 1.00 83.94 73 ARG A C 1
ATOM 593 O O . ARG A 1 73 ? -4.911 10.204 8.383 1.00 83.94 73 ARG A O 1
ATOM 600 N N . ARG A 1 74 ? -2.922 11.052 8.989 1.00 88.25 74 ARG A N 1
ATOM 601 C CA . ARG A 1 74 ? -2.163 10.660 7.795 1.00 88.25 74 ARG A CA 1
ATOM 602 C C . ARG A 1 74 ? -0.710 10.395 8.150 1.00 88.25 74 ARG A C 1
ATOM 604 O O . ARG A 1 74 ? -0.116 11.164 8.905 1.00 88.25 74 ARG A O 1
ATOM 611 N N . PHE A 1 75 ? -0.149 9.357 7.552 1.00 89.69 75 PHE A N 1
ATOM 612 C CA . PHE A 1 75 ? 1.260 9.003 7.615 1.00 89.69 75 PHE A CA 1
ATOM 613 C C . PHE A 1 75 ? 1.905 9.244 6.248 1.00 89.69 75 PHE A C 1
ATOM 615 O O . PHE A 1 75 ? 1.367 8.802 5.237 1.00 89.69 75 PHE A O 1
ATOM 622 N N . TYR A 1 76 ? 3.030 9.959 6.218 1.00 89.31 76 TYR A N 1
ATOM 623 C CA . TYR A 1 76 ? 3.712 10.357 4.985 1.00 89.31 76 TYR A CA 1
ATOM 624 C C . TYR A 1 76 ? 5.103 9.728 4.921 1.00 89.31 76 TYR A C 1
ATOM 626 O O . TYR A 1 76 ? 5.870 9.814 5.882 1.00 89.31 76 TYR A O 1
ATOM 634 N N . VAL A 1 77 ? 5.452 9.155 3.771 1.00 88.06 77 VAL A N 1
ATOM 635 C CA . VAL A 1 77 ? 6.800 8.649 3.479 1.00 88.06 77 VAL A CA 1
ATOM 636 C C . VAL A 1 77 ? 7.246 9.220 2.143 1.00 88.06 77 VAL A C 1
ATOM 638 O O . VAL A 1 77 ? 6.570 9.029 1.139 1.00 88.06 77 VAL A O 1
ATOM 641 N N . ARG A 1 78 ? 8.383 9.916 2.119 1.00 84.12 78 ARG A N 1
ATOM 642 C CA . ARG A 1 78 ? 8.945 10.523 0.907 1.00 84.12 78 ARG A CA 1
ATOM 643 C C . ARG A 1 78 ? 10.318 9.937 0.613 1.00 84.12 78 ARG A C 1
ATOM 645 O O . ARG A 1 78 ? 11.075 9.668 1.546 1.00 84.12 78 ARG A O 1
ATOM 652 N N . ASN A 1 79 ? 10.627 9.757 -0.671 1.00 76.56 79 ASN A N 1
ATOM 653 C CA . ASN A 1 79 ? 11.914 9.259 -1.182 1.00 76.56 79 ASN A CA 1
ATOM 654 C C . ASN A 1 79 ? 12.303 7.839 -0.720 1.00 76.56 79 ASN A C 1
ATOM 656 O O . ASN A 1 79 ? 13.407 7.377 -0.999 1.00 76.56 79 ASN A O 1
ATOM 660 N N . HIS A 1 80 ? 11.396 7.131 -0.043 1.00 83.94 80 HIS A N 1
ATOM 661 C CA . HIS A 1 80 ? 11.547 5.746 0.391 1.00 83.94 80 HIS A CA 1
ATOM 662 C C . HIS A 1 80 ? 10.192 5.034 0.325 1.00 83.94 80 HIS A C 1
ATOM 664 O O . HIS A 1 80 ? 9.140 5.672 0.382 1.00 83.94 80 HIS A O 1
ATOM 670 N N . TYR A 1 81 ? 10.215 3.705 0.238 1.00 90.12 81 TYR A N 1
ATOM 671 C CA . TYR A 1 81 ? 9.001 2.894 0.292 1.00 90.12 81 TYR A CA 1
ATOM 672 C C . TYR A 1 81 ? 8.557 2.696 1.752 1.00 90.12 81 TYR A C 1
ATOM 674 O O . TYR A 1 81 ? 9.404 2.383 2.594 1.00 90.12 81 TYR A O 1
ATOM 682 N N . PRO A 1 82 ? 7.257 2.842 2.079 1.00 92.12 82 PRO A N 1
ATOM 683 C CA . PRO A 1 82 ? 6.735 2.481 3.392 1.00 92.12 82 PRO A CA 1
ATOM 684 C C . PRO A 1 82 ? 7.050 1.022 3.731 1.00 92.12 82 PRO A C 1
ATOM 686 O O . PRO A 1 82 ? 6.996 0.161 2.850 1.00 92.12 82 PRO A O 1
ATOM 689 N N . SER A 1 83 ? 7.284 0.720 5.011 1.00 93.25 83 SER A N 1
ATOM 690 C CA . SER A 1 83 ? 7.490 -0.661 5.472 1.00 93.25 83 SER A CA 1
ATOM 691 C C . SER A 1 83 ? 6.350 -1.587 5.039 1.00 93.25 83 SER A C 1
ATOM 693 O O . SER A 1 83 ? 6.614 -2.696 4.581 1.00 93.25 83 SER A O 1
ATOM 695 N N . PHE A 1 84 ? 5.104 -1.101 5.094 1.00 94.75 84 PHE A N 1
ATOM 696 C CA . PHE A 1 84 ? 3.933 -1.807 4.575 1.00 94.75 84 PHE A CA 1
ATOM 697 C C . PHE A 1 84 ? 4.077 -2.220 3.101 1.00 94.75 84 PHE A C 1
ATOM 699 O O . PHE A 1 84 ? 3.786 -3.359 2.765 1.00 94.75 84 PHE A O 1
ATOM 706 N N . VAL A 1 85 ? 4.572 -1.342 2.220 1.00 94.88 85 VAL A N 1
ATOM 707 C CA . VAL A 1 85 ? 4.768 -1.666 0.793 1.00 94.88 85 VAL A CA 1
ATOM 708 C C . VAL A 1 85 ? 5.887 -2.694 0.622 1.00 94.88 85 VAL A C 1
ATOM 710 O O . VAL A 1 85 ? 5.730 -3.665 -0.112 1.00 94.88 85 VAL A O 1
ATOM 713 N N . ILE A 1 86 ? 7.008 -2.515 1.330 1.00 93.75 86 ILE A N 1
ATOM 714 C CA . ILE A 1 86 ? 8.178 -3.404 1.230 1.00 93.75 86 ILE A CA 1
ATOM 715 C C . ILE A 1 86 ? 7.817 -4.844 1.604 1.00 93.75 86 ILE A C 1
ATOM 717 O O . ILE A 1 86 ? 8.275 -5.777 0.953 1.00 93.75 86 ILE A O 1
ATOM 721 N N . GLN A 1 87 ? 6.975 -5.042 2.617 1.00 93.06 87 GLN A N 1
ATOM 722 C CA . GLN A 1 87 ? 6.573 -6.381 3.054 1.00 93.06 87 GLN A CA 1
ATOM 723 C C . GLN A 1 87 ? 5.663 -7.111 2.049 1.00 93.06 87 GLN A C 1
ATOM 725 O O . GLN A 1 87 ? 5.447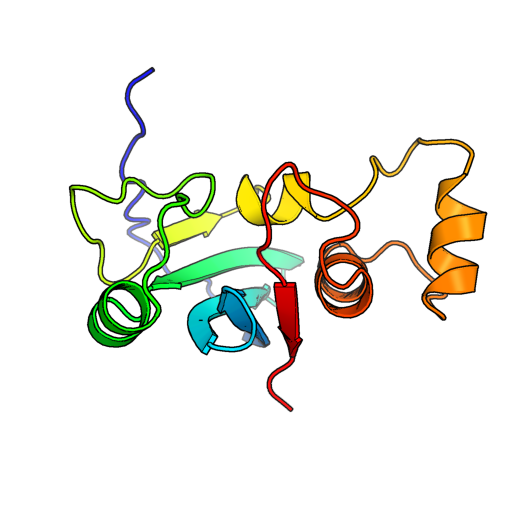 -8.311 2.191 1.00 93.06 87 GLN A O 1
ATOM 730 N N . ARG A 1 88 ? 5.120 -6.411 1.041 1.00 94.06 88 ARG A N 1
ATOM 731 C CA . ARG A 1 88 ? 4.067 -6.919 0.130 1.00 94.06 88 ARG A CA 1
ATOM 732 C C . ARG A 1 88 ? 4.606 -7.286 -1.237 1.00 94.06 88 ARG A C 1
ATOM 734 O O . ARG A 1 88 ? 3.869 -7.808 -2.077 1.00 94.06 88 ARG A O 1
ATOM 741 N N . VAL A 1 89 ? 5.894 -7.044 -1.440 1.00 94.62 89 VAL A N 1
ATOM 742 C CA . VAL A 1 89 ? 6.587 -7.269 -2.698 1.00 94.62 89 VAL A CA 1
ATOM 743 C C . VAL A 1 89 ? 7.802 -8.168 -2.456 1.00 94.62 89 VAL A C 1
ATOM 745 O O . VAL A 1 89 ? 8.519 -7.988 -1.469 1.00 94.62 89 VAL A O 1
ATOM 748 N N . PRO A 1 90 ? 8.057 -9.161 -3.323 1.00 92.94 90 PRO A N 1
ATOM 749 C CA . PRO A 1 90 ? 9.294 -9.928 -3.259 1.00 92.94 90 PRO A CA 1
ATOM 750 C C . PRO A 1 90 ? 10.480 -9.005 -3.579 1.00 92.94 90 PRO A C 1
ATOM 752 O O . PRO A 1 90 ? 10.325 -8.127 -4.415 1.00 92.94 90 PRO A O 1
ATOM 755 N N . PRO A 1 91 ? 11.674 -9.182 -2.991 1.00 92.44 91 PRO A N 1
ATOM 756 C CA . PRO A 1 91 ? 12.843 -8.386 -3.364 1.00 92.44 91 PRO A CA 1
ATOM 757 C C . PRO A 1 91 ? 13.140 -8.471 -4.869 1.00 92.44 91 PRO A C 1
ATOM 759 O O . PRO A 1 91 ? 13.201 -9.567 -5.415 1.00 92.44 91 PRO A O 1
ATOM 762 N N . GLU A 1 92 ? 13.380 -7.330 -5.520 1.00 91.56 92 GLU A N 1
ATOM 763 C CA . GLU A 1 92 ? 13.519 -7.210 -6.985 1.00 91.56 92 GLU A CA 1
ATOM 764 C C . GLU A 1 92 ? 14.598 -8.127 -7.591 1.00 91.56 92 GLU A C 1
ATOM 766 O O . GLU A 1 92 ? 14.432 -8.633 -8.695 1.00 91.56 92 GLU A O 1
ATOM 771 N N . GLY A 1 93 ? 15.676 -8.398 -6.848 1.00 91.44 93 GLY A N 1
ATOM 772 C CA . GLY A 1 93 ? 16.771 -9.272 -7.283 1.00 91.44 93 GLY A CA 1
ATOM 773 C C . GLY A 1 93 ? 16.557 -10.773 -7.052 1.00 91.44 93 GLY A C 1
ATOM 774 O O . GLY A 1 93 ? 17.491 -11.546 -7.258 1.00 91.44 93 GLY A O 1
ATOM 775 N N . ARG A 1 94 ? 15.386 -11.209 -6.570 1.00 94.06 94 ARG A N 1
ATOM 776 C CA . ARG A 1 94 ? 15.117 -12.629 -6.295 1.00 94.06 94 ARG A CA 1
ATOM 777 C C . ARG A 1 94 ? 14.868 -13.385 -7.610 1.00 94.06 94 ARG A C 1
ATOM 779 O O . ARG A 1 94 ? 14.122 -12.920 -8.465 1.00 94.06 94 ARG A O 1
ATOM 786 N N . GLU A 1 95 ? 15.484 -14.558 -7.765 1.00 96.00 95 GLU A N 1
ATOM 787 C CA . GLU A 1 95 ? 15.522 -15.314 -9.034 1.00 96.00 95 GLU A CA 1
ATOM 788 C C . GLU A 1 95 ? 14.133 -15.667 -9.598 1.00 96.00 95 GLU A C 1
ATOM 790 O O . GLU A 1 95 ? 13.929 -15.680 -10.808 1.00 96.00 95 GLU A O 1
ATOM 795 N N . ASP A 1 96 ? 13.152 -15.919 -8.734 1.00 94.19 96 ASP A N 1
ATOM 796 C CA . ASP A 1 96 ? 11.790 -16.295 -9.115 1.00 94.19 96 ASP A CA 1
ATOM 797 C C . ASP A 1 96 ? 10.854 -15.093 -9.357 1.00 94.19 96 ASP A C 1
ATOM 799 O O . ASP A 1 96 ? 9.692 -15.307 -9.714 1.00 94.19 96 ASP A O 1
ATOM 803 N N . VAL A 1 97 ? 11.323 -13.843 -9.226 1.00 95.25 97 VAL A N 1
ATOM 804 C CA . VAL A 1 97 ? 10.519 -12.634 -9.503 1.00 95.25 97 VAL A CA 1
ATOM 805 C C . VAL A 1 97 ? 9.869 -12.667 -10.888 1.00 95.25 97 VAL A C 1
ATOM 807 O O . VAL A 1 97 ? 8.663 -12.427 -10.952 1.00 95.25 97 VAL A O 1
ATOM 810 N N . PRO A 1 98 ? 10.559 -13.029 -11.989 1.00 95.25 98 PRO A N 1
ATOM 811 C CA . PRO A 1 98 ? 9.920 -13.127 -13.301 1.00 95.25 98 PRO A CA 1
ATOM 812 C C . PRO A 1 98 ? 8.723 -14.091 -13.323 1.00 95.25 98 PRO A C 1
ATOM 814 O O . PRO A 1 98 ? 7.699 -13.796 -13.941 1.00 95.25 98 PRO A O 1
ATOM 817 N N . ASN A 1 99 ? 8.808 -15.210 -12.595 1.00 94.56 99 ASN A N 1
ATOM 818 C CA . ASN A 1 99 ? 7.715 -16.179 -12.493 1.00 94.56 99 ASN A CA 1
ATOM 819 C C . ASN A 1 99 ? 6.539 -15.624 -11.680 1.00 94.56 99 ASN A C 1
ATOM 821 O O . ASN A 1 99 ? 5.382 -15.882 -12.011 1.00 94.56 99 ASN A O 1
ATOM 825 N N . ILE A 1 100 ? 6.819 -14.853 -10.627 1.00 94.00 100 ILE A N 1
ATOM 826 C CA . ILE A 1 100 ? 5.789 -14.170 -9.833 1.00 94.00 100 ILE A CA 1
ATOM 827 C C . ILE A 1 100 ? 5.078 -13.127 -10.689 1.00 94.00 100 ILE A C 1
ATOM 829 O O . ILE A 1 100 ? 3.853 -13.140 -10.753 1.00 94.00 100 ILE A O 1
ATOM 833 N N . LEU A 1 101 ? 5.825 -12.274 -11.396 1.00 95.88 101 LEU A N 1
ATOM 834 C CA . LEU A 1 101 ? 5.252 -11.263 -12.285 1.00 95.88 101 LEU A CA 1
ATOM 835 C C . LEU A 1 101 ? 4.352 -11.910 -13.343 1.00 95.88 101 LEU A C 1
ATOM 837 O O . LEU A 1 101 ? 3.213 -11.482 -13.510 1.00 95.88 101 LEU A O 1
ATOM 841 N N . ALA A 1 102 ? 4.800 -13.002 -13.973 1.00 95.75 102 ALA A N 1
ATOM 842 C CA . ALA A 1 102 ? 3.992 -13.749 -14.936 1.00 95.75 102 ALA A CA 1
ATOM 843 C C . ALA A 1 102 ? 2.687 -14.291 -14.322 1.00 95.75 102 ALA A C 1
ATOM 845 O O . ALA A 1 102 ? 1.626 -14.156 -14.929 1.00 95.75 102 ALA A O 1
ATOM 846 N N . ARG A 1 103 ? 2.735 -14.848 -13.102 1.00 94.44 103 ARG A N 1
ATOM 847 C CA . ARG A 1 103 ? 1.541 -15.327 -12.374 1.00 94.44 103 ARG A CA 1
ATOM 848 C C . ARG A 1 103 ? 0.574 -14.201 -12.013 1.00 94.44 103 ARG A C 1
ATOM 850 O O . ARG A 1 103 ? -0.632 -14.418 -12.024 1.00 94.44 103 ARG A O 1
ATOM 857 N N . LEU A 1 104 ? 1.096 -13.013 -11.716 1.00 94.44 104 LEU A N 1
ATOM 858 C CA . LEU A 1 104 ? 0.302 -11.813 -11.442 1.00 94.44 104 LEU A CA 1
ATOM 859 C C . LEU A 1 104 ? -0.164 -11.100 -12.727 1.00 94.44 104 LEU A C 1
ATOM 861 O O . LEU A 1 104 ? -0.919 -10.134 -12.649 1.00 94.44 104 LEU A O 1
ATOM 865 N N . GLY A 1 105 ? 0.264 -11.549 -13.911 1.00 95.94 105 GLY A N 1
ATOM 866 C CA . GLY A 1 105 ? -0.046 -10.896 -15.186 1.00 95.94 105 GLY A CA 1
ATOM 867 C C . GLY A 1 105 ? 0.657 -9.545 -15.377 1.00 95.94 105 GLY A C 1
ATOM 868 O O . GLY A 1 105 ? 0.139 -8.680 -16.082 1.00 95.94 105 GLY A O 1
ATOM 869 N N . LEU A 1 106 ? 1.814 -9.346 -14.741 1.00 95.81 106 LEU A N 1
ATOM 870 C CA . LEU A 1 106 ? 2.619 -8.126 -14.802 1.00 95.81 106 LEU A CA 1
ATOM 871 C C . LEU A 1 106 ? 3.800 -8.283 -15.761 1.00 95.81 106 LEU A C 1
ATOM 873 O O . LEU A 1 106 ? 4.472 -9.311 -15.786 1.00 95.81 106 LEU A O 1
ATOM 877 N N . LYS A 1 107 ? 4.065 -7.233 -16.547 1.00 94.81 107 LYS A N 1
ATOM 878 C CA . LYS A 1 107 ? 5.194 -7.183 -17.496 1.00 94.81 107 LYS A CA 1
ATOM 879 C C . LYS A 1 107 ? 6.462 -6.581 -16.898 1.00 94.81 107 LYS A C 1
ATOM 881 O O . LYS A 1 107 ? 7.554 -6.850 -17.389 1.00 94.81 107 LYS A O 1
ATOM 886 N N . HIS A 1 108 ? 6.308 -5.753 -15.871 1.00 94.25 108 HIS A N 1
ATOM 887 C CA . HIS A 1 108 ? 7.385 -4.991 -15.256 1.00 94.25 108 HIS A CA 1
ATOM 888 C C . HIS A 1 108 ? 7.294 -5.098 -13.739 1.00 94.25 108 HIS A C 1
ATOM 890 O O . HIS A 1 108 ? 6.224 -5.357 -13.185 1.00 94.25 108 HIS A O 1
ATOM 896 N N . TYR A 1 109 ? 8.434 -4.912 -13.081 1.00 95.75 109 TYR A N 1
ATOM 897 C CA . TYR A 1 109 ? 8.508 -4.881 -11.632 1.00 95.75 109 TYR A CA 1
ATOM 898 C C . TYR A 1 109 ? 8.078 -3.495 -11.131 1.00 95.75 109 TYR A C 1
ATOM 900 O O . TYR A 1 109 ? 8.889 -2.580 -11.014 1.00 95.75 109 TYR A O 1
ATOM 908 N N . ASP A 1 110 ? 6.786 -3.344 -10.860 1.00 94.62 110 ASP A N 1
ATOM 909 C CA . ASP A 1 110 ? 6.215 -2.159 -10.222 1.00 94.62 110 ASP A CA 1
ATOM 910 C C . ASP A 1 110 ? 5.659 -2.551 -8.849 1.00 94.62 110 ASP A C 1
ATOM 912 O O . ASP A 1 110 ? 4.803 -3.430 -8.736 1.00 94.62 110 ASP A O 1
ATOM 916 N N . LYS A 1 111 ? 6.187 -1.950 -7.776 1.00 94.88 111 LYS A N 1
ATOM 917 C CA . LYS A 1 111 ? 5.860 -2.377 -6.402 1.00 94.88 111 LYS A CA 1
ATOM 918 C C . LYS A 1 111 ? 4.390 -2.145 -6.068 1.00 94.88 111 LYS A C 1
ATOM 920 O O . LYS A 1 111 ? 3.813 -2.943 -5.334 1.00 94.88 111 LYS A O 1
ATOM 925 N N . TRP A 1 112 ? 3.802 -1.086 -6.615 1.00 95.31 112 TRP A N 1
ATOM 926 C CA . TRP A 1 112 ? 2.387 -0.789 -6.456 1.00 95.31 112 TRP A CA 1
ATOM 927 C C . TRP A 1 112 ? 1.521 -1.874 -7.099 1.00 95.31 112 TRP A C 1
ATOM 929 O O . TRP A 1 112 ? 0.715 -2.504 -6.413 1.00 95.31 112 TRP A O 1
ATOM 939 N N . ASP A 1 113 ? 1.756 -2.171 -8.378 1.00 95.50 113 ASP A N 1
ATOM 940 C CA . ASP A 1 113 ? 1.001 -3.190 -9.105 1.00 95.50 113 ASP A CA 1
ATOM 941 C C . ASP A 1 113 ? 1.140 -4.576 -8.460 1.00 95.50 113 ASP A C 1
ATOM 943 O O . ASP A 1 113 ? 0.156 -5.311 -8.319 1.00 95.50 113 ASP A O 1
ATOM 947 N N . ILE A 1 114 ? 2.357 -4.934 -8.031 1.00 95.81 114 ILE A N 1
ATOM 948 C CA . ILE A 1 114 ? 2.613 -6.187 -7.316 1.00 95.81 114 ILE A CA 1
ATOM 949 C C . ILE A 1 114 ? 1.809 -6.209 -6.018 1.00 95.81 114 ILE A C 1
ATOM 951 O O . ILE A 1 114 ? 1.041 -7.143 -5.814 1.00 95.81 114 ILE A O 1
ATOM 955 N N . MET A 1 115 ? 1.933 -5.191 -5.163 1.00 95.44 115 MET A N 1
ATOM 956 C CA . MET A 1 115 ? 1.211 -5.110 -3.888 1.00 95.44 115 MET A CA 1
ATOM 957 C C . MET A 1 115 ? -0.304 -5.302 -4.076 1.00 95.44 115 MET A C 1
ATOM 959 O O . MET A 1 115 ? -0.916 -6.098 -3.362 1.00 95.44 115 MET A O 1
ATOM 963 N N . CYS A 1 116 ? -0.902 -4.638 -5.068 1.00 95.38 116 CYS A N 1
ATOM 964 C CA . CYS A 1 116 ? -2.337 -4.713 -5.354 1.00 95.38 116 CYS A CA 1
ATOM 965 C C . CYS A 1 116 ? -2.789 -6.083 -5.899 1.00 95.38 116 CYS A C 1
ATOM 967 O O . CYS A 1 116 ? -3.903 -6.543 -5.613 1.00 95.38 116 CYS A O 1
ATOM 969 N N . LYS A 1 117 ? -1.944 -6.761 -6.687 1.00 94.31 117 LYS A N 1
ATOM 970 C CA . LYS A 1 117 ? -2.280 -8.051 -7.319 1.00 94.31 117 LYS A CA 1
ATOM 971 C C . LYS A 1 117 ? -1.887 -9.271 -6.499 1.00 94.31 117 LYS A C 1
ATOM 973 O O . LYS A 1 117 ? -2.471 -10.332 -6.689 1.00 94.31 117 LYS A O 1
ATOM 978 N N . ASN A 1 118 ? -0.931 -9.133 -5.590 1.00 88.62 118 ASN A N 1
ATOM 979 C CA . ASN A 1 118 ? -0.382 -10.244 -4.822 1.00 88.62 118 ASN A CA 1
ATOM 980 C C . ASN A 1 118 ? -1.319 -10.727 -3.701 1.00 88.62 118 ASN A C 1
ATOM 982 O O . ASN A 1 118 ? -1.057 -11.762 -3.106 1.00 88.62 118 ASN A O 1
ATOM 986 N N . LYS A 1 119 ? -2.412 -10.002 -3.408 1.00 86.12 119 LYS A N 1
ATOM 987 C CA . LYS A 1 119 ? -3.503 -10.417 -2.496 1.00 86.12 119 LYS A CA 1
ATOM 988 C C . LYS A 1 119 ? -3.024 -11.021 -1.164 1.00 86.12 119 LYS A C 1
ATOM 990 O O . LYS A 1 119 ? -3.560 -12.024 -0.712 1.00 86.12 119 LYS A O 1
ATOM 995 N N . GLY A 1 120 ? -2.022 -10.401 -0.541 1.00 77.50 120 GLY A N 1
ATOM 996 C CA . GLY A 1 120 ? -1.505 -10.825 0.767 1.00 77.50 120 GLY A CA 1
ATOM 997 C C . GLY A 1 120 ? -0.526 -12.006 0.736 1.00 77.50 120 GLY A C 1
ATOM 998 O O . GLY A 1 120 ? -0.040 -12.409 1.781 1.00 77.50 120 GLY A O 1
ATOM 999 N N . LEU A 1 121 ? -0.150 -12.534 -0.438 1.00 75.69 121 LEU A N 1
ATOM 1000 C CA . LEU A 1 121 ? 0.835 -13.629 -0.545 1.00 75.69 121 LEU A CA 1
ATOM 1001 C C . LEU A 1 121 ? 2.247 -13.241 -0.061 1.00 75.69 121 LEU A C 1
ATOM 1003 O O . LEU A 1 121 ? 3.111 -14.104 0.089 1.00 75.69 121 LEU A O 1
ATOM 1007 N N . CYS A 1 122 ? 2.518 -11.949 0.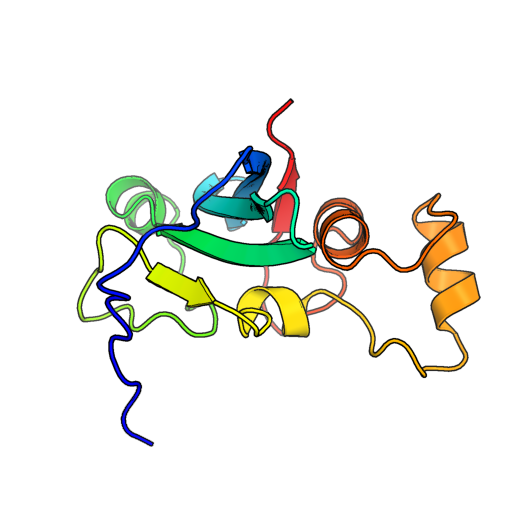129 1.00 75.94 122 CYS A N 1
ATOM 1008 C CA . CYS A 1 122 ? 3.724 -11.450 0.781 1.00 75.94 122 CYS A CA 1
ATOM 1009 C C . CYS A 1 122 ? 3.327 -10.611 2.002 1.00 75.94 122 CYS A C 1
ATOM 1011 O O . CYS A 1 122 ? 2.515 -9.685 1.899 1.00 75.94 122 CYS A O 1
ATOM 1013 N N . GLY A 1 123 ? 3.904 -10.961 3.148 1.00 79.56 123 GLY A N 1
ATOM 1014 C CA . GLY A 1 123 ? 3.580 -10.401 4.455 1.00 79.56 123 GLY A CA 1
ATOM 1015 C C . GLY A 1 123 ? 3.570 -11.483 5.528 1.00 79.56 123 GLY A C 1
ATOM 1016 O O . GLY A 1 123 ? 3.568 -12.668 5.205 1.00 79.56 123 GLY A O 1
ATOM 1017 N N . ASN A 1 124 ? 3.567 -11.067 6.792 1.00 86.19 124 ASN A N 1
ATOM 1018 C CA . ASN A 1 124 ? 3.407 -11.961 7.946 1.00 86.19 124 ASN A CA 1
ATOM 1019 C C . ASN A 1 124 ? 2.044 -11.740 8.629 1.00 86.19 124 ASN A C 1
ATOM 1021 O O . ASN A 1 124 ? 1.908 -11.998 9.820 1.00 86.19 124 ASN A O 1
ATOM 1025 N N . ASP A 1 125 ? 1.078 -11.221 7.876 1.00 92.25 125 ASP A N 1
ATOM 1026 C CA . ASP A 1 125 ? -0.221 -10.740 8.336 1.00 92.25 125 ASP A CA 1
ATOM 1027 C C . ASP A 1 125 ? -1.275 -10.950 7.235 1.00 92.25 125 ASP A C 1
ATOM 1029 O O . ASP A 1 125 ? -0.929 -11.249 6.086 1.00 92.25 125 ASP A O 1
ATOM 1033 N N . ASP A 1 126 ? -2.545 -10.732 7.577 1.00 93.44 126 ASP A N 1
ATOM 1034 C CA . ASP A 1 126 ? -3.687 -10.982 6.689 1.00 93.44 126 ASP A CA 1
ATOM 1035 C C . ASP A 1 126 ? -4.154 -9.742 5.901 1.00 93.44 126 ASP A C 1
ATOM 1037 O O . ASP A 1 126 ? -5.254 -9.727 5.327 1.00 93.44 126 ASP A O 1
ATOM 1041 N N . PHE A 1 127 ? -3.340 -8.681 5.836 1.00 96.12 127 PHE A N 1
ATOM 1042 C CA . PHE A 1 127 ? -3.703 -7.506 5.050 1.00 96.12 127 PHE A CA 1
ATOM 1043 C C . PHE A 1 127 ? -3.679 -7.807 3.547 1.00 96.12 127 PHE A C 1
ATOM 1045 O O . PHE A 1 127 ? -2.731 -8.370 2.994 1.00 96.12 127 PHE A O 1
ATOM 1052 N N . THR A 1 128 ? -4.706 -7.330 2.846 1.00 96.56 128 THR A N 1
ATOM 1053 C CA . THR A 1 128 ? -4.756 -7.322 1.377 1.00 96.56 128 THR A CA 1
ATOM 1054 C C . THR A 1 128 ? -4.899 -5.901 0.849 1.00 96.56 128 THR A C 1
ATOM 1056 O O . THR A 1 128 ? -5.180 -4.970 1.605 1.00 96.56 128 THR A O 1
ATOM 1059 N N . VAL A 1 129 ? -4.660 -5.7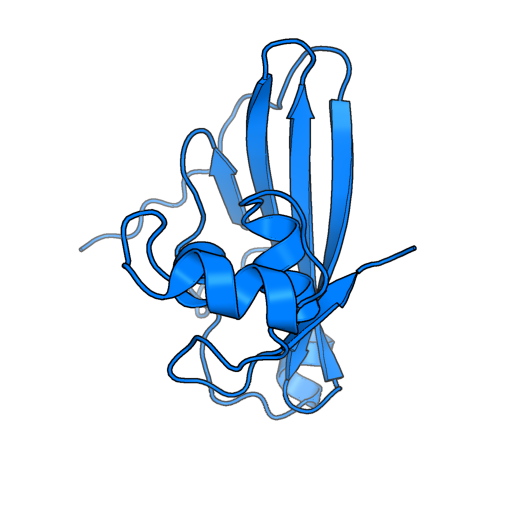16 -0.452 1.00 96.81 129 VAL A N 1
ATOM 1060 C CA . VAL A 1 129 ? -4.711 -4.404 -1.105 1.00 96.81 129 VAL A CA 1
ATOM 1061 C C . VAL A 1 129 ? -5.576 -4.467 -2.365 1.00 96.81 129 VAL A C 1
ATOM 1063 O O . VAL A 1 129 ? -5.532 -5.441 -3.129 1.00 96.81 129 VAL A O 1
ATOM 1066 N N . GLU A 1 130 ? -6.391 -3.435 -2.573 1.00 96.06 130 GLU A N 1
ATOM 1067 C CA . GLU A 1 130 ? -7.300 -3.315 -3.717 1.00 96.06 130 GLU A CA 1
ATOM 1068 C C . GLU A 1 130 ? -7.299 -1.890 -4.270 1.00 96.06 130 GLU A C 1
ATOM 1070 O O . GLU A 1 130 ? -7.548 -0.941 -3.529 1.00 96.06 130 GLU A O 1
ATOM 1075 N N . GLU A 1 131 ? -7.021 -1.738 -5.566 1.00 95.44 131 GLU A N 1
ATOM 1076 C CA . GLU A 1 131 ? -7.006 -0.430 -6.225 1.00 95.44 131 GLU A CA 1
ATOM 1077 C C . GLU A 1 131 ? -8.378 0.244 -6.228 1.00 95.44 131 GLU A C 1
ATOM 1079 O O . GLU A 1 131 ? -9.422 -0.395 -6.357 1.00 95.44 131 GLU A O 1
ATOM 1084 N N . ILE A 1 132 ? -8.349 1.568 -6.114 1.00 94.81 132 ILE A N 1
ATOM 1085 C CA . ILE A 1 132 ? -9.501 2.441 -6.291 1.00 94.81 132 ILE A CA 1
ATOM 1086 C C . ILE A 1 132 ? -9.465 2.908 -7.747 1.00 94.81 132 ILE A C 1
ATOM 1088 O O . ILE A 1 132 ? -8.577 3.676 -8.118 1.00 94.81 132 ILE A O 1
ATOM 1092 N N . ILE A 1 133 ? -10.402 2.398 -8.549 1.00 79.19 133 ILE A N 1
ATOM 1093 C CA . ILE A 1 133 ? -10.598 2.757 -9.964 1.00 79.19 133 ILE A CA 1
ATOM 1094 C C . ILE A 1 133 ? -11.366 4.076 -10.066 1.00 79.19 133 ILE A C 1
ATOM 1096 O O . ILE A 1 133 ? -12.344 4.239 -9.298 1.00 79.19 133 ILE A O 1
#

Radius of gyration: 15.02 Å; chains: 1; bounding box: 32×37×37 Å

Sequence (133 aa):
MKIQNNVFKSKLHGEITERKAFILWHGNKIAIITERMNDATEIEYVIEVLWDDYFKSGCDDTIAGIDMEIKPRRFYVRNHYPSFVIQRVPPEGREDVPNILARLGLKHYDKWDIMCKNKGLCGNDDFTVEEII